Protein AF-A0A1I0EVM2-F1 (afdb_monomer_lite)

pLDDT: mean 89.97, std 9.15, range [54.91, 97.31]

Radius of gyration: 18.03 Å; chains: 1; bounding box: 38×33×49 Å

Sequence (143 aa):
MRKFVKEIKPKYAADCEFTIILCSDTDVFELSQKPPIKWDEVKEGMMDYGAKKVIMVRAKRFIEDWFLYDAENIISFLRLKKTTKVVGSTGYDKLKKLYRQANRVYYKGMRSNGMVEKLDIDKISLAVKDQLAPLYKILGVTI

Foldseek 3Di:
DCCCLPPNCVVDDPPDAAEAEAEEECQCVVVDPDNPDDVVVVQVVVVVSRHPHYYYFYHYHDPLVLQCLQVQLLCVLLVHDSPDDQDDDDSVRSSQVSQVVSVHGDDPPDDPVSSVVRGPVVSSCVVCVVRCVVVCVVVVHDD

Organism: NCBI:txid29364

Secondary structure (DSSP, 8-state):
-HHIIIIIGGGS-TTPPEEEEEEEESHHHHS-SS-S--HHHHHHHHHHTTEEEEEEEEESS-HHHHHGGGHHHHHHHTT--TT-----SSHHHHHHHHHHHTT----TTS--HHHHTTS-HHHHHHHTHHHHHHHHHHHT---

Structure (mmCIF, N/CA/C/O backbone):
data_AF-A0A1I0EVM2-F1
#
_entry.id   AF-A0A1I0EVM2-F1
#
loop_
_atom_site.group_PDB
_atom_site.id
_atom_site.type_symbol
_atom_site.label_atom_id
_atom_site.label_alt_id
_atom_site.label_comp_id
_atom_site.label_asym_id
_atom_site.label_entity_id
_atom_site.label_seq_id
_atom_site.pdbx_PDB_ins_code
_atom_site.Cartn_x
_atom_site.Cartn_y
_atom_site.Cartn_z
_atom_site.occupancy
_atom_site.B_iso_or_equiv
_atom_site.auth_seq_id
_atom_site.auth_comp_id
_atom_site.auth_asym_id
_atom_site.auth_atom_id
_atom_site.pdbx_PDB_model_num
ATOM 1 N N . MET A 1 1 ? 16.932 -2.171 -8.304 1.00 82.12 1 MET A N 1
ATOM 2 C CA . MET A 1 1 ? 17.207 -2.583 -9.704 1.00 82.12 1 MET A CA 1
ATOM 3 C C . MET A 1 1 ? 17.680 -4.032 -9.826 1.00 82.12 1 MET A C 1
ATOM 5 O O . MET A 1 1 ? 17.088 -4.762 -10.606 1.00 82.12 1 MET A O 1
ATOM 9 N N . ARG A 1 2 ? 18.650 -4.500 -9.016 1.00 89.31 2 ARG A N 1
ATOM 10 C CA . ARG A 1 2 ? 19.173 -5.889 -9.047 1.00 89.31 2 ARG A CA 1
ATOM 11 C C . ARG A 1 2 ? 18.104 -6.984 -9.185 1.00 89.31 2 ARG A C 1
ATOM 13 O O . ARG A 1 2 ? 18.273 -7.866 -10.014 1.00 89.31 2 ARG A O 1
ATOM 20 N N . LYS A 1 3 ? 17.017 -6.910 -8.409 1.00 90.19 3 LYS A N 1
ATOM 21 C CA . LYS A 1 3 ? 15.924 -7.893 -8.454 1.00 90.19 3 LYS A CA 1
ATOM 22 C C . LYS A 1 3 ? 15.269 -7.987 -9.836 1.00 90.19 3 LYS A C 1
ATOM 24 O O . LYS A 1 3 ? 15.093 -9.081 -10.350 1.00 90.19 3 LYS A O 1
ATOM 29 N N . PHE A 1 4 ? 14.964 -6.853 -10.468 1.00 91.81 4 PHE A N 1
ATOM 30 C CA . PHE A 1 4 ? 14.387 -6.840 -11.814 1.00 91.81 4 PHE A CA 1
ATOM 31 C C . PHE A 1 4 ? 15.326 -7.517 -12.821 1.00 91.81 4 PHE A C 1
ATOM 33 O O . PHE A 1 4 ? 14.931 -8.473 -13.481 1.00 91.81 4 PHE A O 1
ATOM 40 N N . VAL A 1 5 ? 16.591 -7.090 -12.849 1.00 91.94 5 VAL A N 1
ATOM 41 C CA . VAL A 1 5 ? 17.590 -7.556 -13.824 1.00 91.94 5 VAL A CA 1
ATOM 42 C C . VAL A 1 5 ? 17.975 -9.021 -13.626 1.00 91.94 5 VAL A C 1
ATOM 44 O O . VAL A 1 5 ? 18.119 -9.746 -14.601 1.00 91.94 5 VAL A O 1
ATOM 47 N N . LYS A 1 6 ? 18.170 -9.461 -12.378 1.00 93.69 6 LYS A N 1
ATOM 48 C CA . LYS A 1 6 ? 18.715 -10.795 -12.080 1.00 93.69 6 LYS A CA 1
ATOM 49 C C . LYS A 1 6 ? 17.652 -11.853 -11.799 1.00 93.69 6 LYS A C 1
ATOM 51 O O . LYS A 1 6 ? 17.935 -13.028 -11.979 1.00 93.69 6 LYS A O 1
ATOM 56 N N . GLU A 1 7 ? 16.465 -11.466 -11.331 1.00 94.00 7 GLU A N 1
ATOM 57 C CA . GLU A 1 7 ? 15.462 -12.430 -10.851 1.00 94.00 7 GLU A CA 1
ATOM 58 C C . GLU A 1 7 ? 14.152 -12.408 -11.636 1.00 94.00 7 GLU A C 1
ATOM 60 O O . GLU A 1 7 ? 13.447 -13.416 -11.628 1.00 94.00 7 GLU A O 1
ATOM 65 N N . ILE A 1 8 ? 13.780 -11.283 -12.257 1.00 93.00 8 ILE A N 1
ATOM 66 C CA . ILE A 1 8 ? 12.505 -11.156 -12.977 1.00 93.00 8 ILE A CA 1
ATOM 67 C C . ILE A 1 8 ? 12.727 -11.280 -14.479 1.00 93.00 8 ILE A C 1
ATOM 69 O O . ILE A 1 8 ? 12.224 -12.225 -15.074 1.00 93.00 8 ILE A O 1
ATOM 73 N N . LYS A 1 9 ? 13.516 -10.381 -15.079 1.00 92.19 9 LYS A N 1
ATOM 74 C CA . LYS A 1 9 ? 13.750 -10.329 -16.529 1.00 92.19 9 LYS A CA 1
ATOM 75 C C . LYS A 1 9 ? 14.211 -11.671 -17.127 1.00 92.19 9 LYS A C 1
ATOM 77 O O . LYS A 1 9 ? 13.624 -12.070 -18.125 1.00 92.19 9 LYS A O 1
ATOM 82 N N . PRO A 1 10 ? 15.148 -12.430 -16.515 1.00 94.38 10 PRO A N 1
ATOM 83 C CA . PRO A 1 10 ? 15.615 -13.699 -17.082 1.00 94.38 10 PRO A CA 1
ATOM 84 C C . PRO A 1 10 ? 14.569 -14.824 -17.102 1.00 94.38 10 PRO A C 1
ATOM 86 O O . PRO A 1 10 ? 14.824 -15.870 -17.686 1.00 94.38 10 PRO A O 1
ATOM 89 N N . LYS A 1 11 ? 13.417 -14.650 -16.437 1.00 95.56 11 LYS A N 1
ATOM 90 C CA . LYS A 1 11 ? 12.338 -15.652 -16.405 1.00 95.56 11 LYS A CA 1
ATOM 91 C C . LYS A 1 11 ? 11.392 -15.567 -17.602 1.00 95.56 11 LYS A C 1
ATOM 93 O O . LYS A 1 11 ? 10.534 -16.432 -17.735 1.00 95.56 11 LYS A O 1
ATOM 98 N N . TYR A 1 12 ? 11.513 -14.532 -18.426 1.00 94.19 12 TYR A N 1
ATOM 99 C CA . TYR A 1 12 ? 10.628 -14.286 -19.559 1.00 94.19 12 TYR A CA 1
ATOM 100 C C . TYR A 1 12 ? 11.425 -14.245 -20.862 1.00 94.19 12 TYR A C 1
ATOM 102 O O . TYR A 1 12 ? 12.648 -14.099 -20.855 1.00 94.19 12 TYR A O 1
ATOM 110 N N . ALA A 1 13 ? 10.714 -14.388 -21.980 1.00 90.00 13 ALA A N 1
ATOM 111 C CA . ALA A 1 13 ? 11.297 -14.307 -23.310 1.00 90.00 13 ALA A CA 1
ATOM 112 C C . ALA A 1 13 ? 11.927 -12.926 -23.570 1.00 90.00 13 ALA A C 1
ATOM 114 O O . ALA A 1 13 ? 11.563 -11.926 -22.946 1.00 90.00 13 ALA A O 1
ATOM 115 N N . ALA A 1 14 ? 12.893 -12.879 -24.489 1.00 86.69 14 ALA A N 1
ATOM 116 C CA . ALA A 1 14 ? 13.668 -11.670 -24.767 1.00 86.69 14 ALA A CA 1
ATOM 117 C C . ALA A 1 14 ? 12.821 -10.515 -25.333 1.00 86.69 14 ALA A C 1
ATOM 119 O O . ALA A 1 14 ? 13.187 -9.354 -25.161 1.00 86.69 14 ALA A O 1
ATOM 120 N N . ASP A 1 15 ? 11.699 -10.831 -25.976 1.00 91.81 15 ASP A N 1
ATOM 121 C CA . ASP A 1 15 ? 10.722 -9.901 -26.546 1.00 91.81 15 ASP A CA 1
ATOM 122 C C . ASP A 1 15 ? 9.628 -9.469 -25.551 1.00 91.81 15 ASP A C 1
ATOM 124 O O . ASP A 1 15 ? 8.749 -8.681 -25.896 1.00 91.81 15 ASP A O 1
ATOM 128 N N . CYS A 1 16 ? 9.675 -9.943 -24.303 1.00 94.19 16 CYS A N 1
ATOM 129 C CA . CYS A 1 16 ? 8.713 -9.558 -23.277 1.00 94.19 16 CYS A CA 1
ATOM 130 C C . CYS A 1 16 ? 8.849 -8.071 -22.907 1.00 94.19 16 CYS A C 1
ATOM 132 O O . CYS A 1 16 ? 9.904 -7.610 -22.461 1.00 94.19 16 CYS A O 1
ATOM 134 N N . GLU A 1 17 ? 7.753 -7.320 -23.030 1.00 94.56 17 GLU A N 1
ATOM 135 C CA . GLU A 1 17 ? 7.693 -5.928 -22.590 1.00 94.56 17 GLU A CA 1
ATOM 136 C C . GLU A 1 17 ? 7.331 -5.822 -21.103 1.00 94.56 17 GLU A C 1
ATOM 138 O O . GLU A 1 17 ? 6.297 -6.309 -20.644 1.00 94.56 17 GLU A O 1
ATOM 143 N N . PHE A 1 18 ? 8.159 -5.105 -20.341 1.00 95.06 18 PHE A N 1
ATOM 144 C CA . PHE A 1 18 ? 7.917 -4.860 -18.921 1.00 95.06 18 PHE A CA 1
ATOM 145 C C . PHE A 1 18 ? 7.368 -3.456 -18.683 1.00 95.06 18 PHE A C 1
ATOM 147 O O . PHE A 1 18 ? 8.024 -2.461 -18.995 1.00 95.06 18 PHE A O 1
ATOM 154 N N . THR A 1 19 ? 6.207 -3.367 -18.036 1.00 95.06 19 THR A N 1
ATOM 155 C CA . THR A 1 19 ? 5.754 -2.129 -17.392 1.00 95.06 19 THR A CA 1
ATOM 156 C C . THR A 1 19 ? 6.026 -2.210 -15.895 1.00 95.06 19 THR A C 1
ATOM 158 O O . THR A 1 19 ? 5.528 -3.102 -15.213 1.00 95.06 19 THR A O 1
ATOM 161 N N . ILE A 1 20 ? 6.826 -1.281 -15.376 1.00 94.44 20 ILE A N 1
ATOM 162 C CA . ILE A 1 20 ? 7.206 -1.222 -13.964 1.00 94.44 20 ILE A CA 1
ATOM 163 C C . ILE A 1 20 ? 6.361 -0.171 -13.251 1.00 94.44 20 ILE A C 1
ATOM 165 O O . ILE A 1 20 ? 6.248 0.973 -13.690 1.00 94.44 20 ILE A O 1
ATOM 169 N N . ILE A 1 21 ? 5.801 -0.561 -12.109 1.00 94.62 21 ILE A N 1
ATOM 170 C CA . ILE A 1 21 ? 5.035 0.320 -11.233 1.00 94.62 21 ILE A CA 1
ATOM 171 C C . ILE A 1 21 ? 5.853 0.544 -9.964 1.00 94.62 21 ILE A C 1
ATOM 173 O O . ILE A 1 21 ? 6.180 -0.400 -9.244 1.00 94.62 21 ILE A O 1
ATOM 177 N N . LEU A 1 22 ? 6.204 1.799 -9.706 1.00 92.69 22 LEU A N 1
ATOM 178 C CA . LEU A 1 22 ? 6.878 2.236 -8.492 1.00 92.69 22 LEU A CA 1
ATOM 179 C C . LEU A 1 22 ? 5.824 2.745 -7.508 1.00 92.69 22 LEU A C 1
ATOM 181 O O . LEU A 1 22 ? 5.144 3.733 -7.782 1.00 92.69 22 LEU A O 1
ATOM 185 N N . CYS A 1 23 ? 5.692 2.074 -6.367 1.00 91.38 23 CYS A N 1
ATOM 186 C CA . CYS A 1 23 ? 4.745 2.448 -5.321 1.00 91.38 23 CYS A CA 1
ATOM 187 C C . CYS A 1 23 ? 5.480 3.099 -4.148 1.00 91.38 23 CYS A C 1
ATOM 189 O O . CYS A 1 23 ? 6.490 2.563 -3.686 1.00 91.38 23 CYS A O 1
ATOM 191 N N . SER A 1 24 ? 4.964 4.220 -3.648 1.00 88.69 24 SER A N 1
ATOM 192 C CA . SER A 1 24 ? 5.457 4.844 -2.416 1.00 88.69 24 SER A CA 1
ATOM 193 C C . SER A 1 24 ? 4.332 5.524 -1.641 1.00 88.69 24 SER A C 1
ATOM 195 O O . SER A 1 24 ? 3.313 5.905 -2.211 1.00 88.69 24 SER A O 1
ATOM 197 N N . ASP A 1 25 ? 4.521 5.718 -0.349 1.00 86.75 25 ASP A N 1
ATOM 198 C CA . ASP A 1 25 ? 3.835 6.746 0.426 1.00 86.75 25 ASP A CA 1
ATOM 199 C C . ASP A 1 25 ? 4.550 8.105 0.250 1.00 86.75 25 ASP A C 1
ATOM 201 O O . ASP A 1 25 ? 5.663 8.160 -0.294 1.00 86.75 25 ASP A O 1
ATOM 205 N N . THR A 1 26 ? 3.885 9.225 0.564 1.00 83.81 26 THR A N 1
ATOM 206 C CA . THR A 1 26 ? 4.483 10.572 0.425 1.00 83.81 26 THR A CA 1
ATOM 207 C C . THR A 1 26 ? 5.027 11.135 1.733 1.00 83.81 26 THR A C 1
ATOM 209 O O . THR A 1 26 ? 5.900 11.999 1.680 1.00 83.81 26 THR A O 1
ATOM 212 N N . ASP A 1 27 ? 4.617 10.617 2.893 1.00 74.12 27 ASP A N 1
ATOM 213 C CA . ASP A 1 27 ? 5.115 11.039 4.212 1.00 74.12 27 ASP A CA 1
ATOM 214 C C . ASP A 1 27 ? 6.643 10.913 4.340 1.00 74.12 27 ASP A C 1
ATOM 216 O O . ASP A 1 27 ? 7.297 11.833 4.834 1.00 74.12 27 ASP A O 1
ATOM 220 N N . VAL A 1 28 ? 7.231 9.825 3.831 1.00 65.62 28 VAL A N 1
ATOM 221 C CA . VAL A 1 28 ? 8.686 9.577 3.847 1.00 65.62 28 VAL A CA 1
ATOM 222 C C . VAL A 1 28 ? 9.465 10.655 3.075 1.00 65.62 28 VAL A C 1
ATOM 224 O O . VAL A 1 28 ? 10.638 10.907 3.361 1.00 65.62 28 VAL A O 1
ATOM 227 N N . PHE A 1 29 ? 8.817 11.313 2.112 1.00 61.28 29 PHE A N 1
ATOM 228 C CA . PHE A 1 29 ? 9.420 12.328 1.247 1.00 61.28 29 PHE A CA 1
ATOM 229 C C . PHE A 1 29 ? 9.089 13.755 1.687 1.00 61.28 29 PHE A C 1
ATOM 231 O O . PHE A 1 29 ? 9.934 14.633 1.552 1.00 61.28 29 PHE A O 1
ATOM 238 N N . GLU A 1 30 ? 7.894 13.984 2.231 1.00 61.12 30 GLU A N 1
ATOM 239 C CA . GLU A 1 30 ? 7.444 15.294 2.717 1.00 61.12 30 GLU A CA 1
ATOM 240 C C . GLU A 1 30 ? 8.071 15.665 4.072 1.00 61.12 30 GLU A C 1
ATOM 242 O O . GLU A 1 30 ? 8.253 16.845 4.362 1.00 61.12 30 GLU A O 1
ATOM 247 N N . LEU A 1 31 ? 8.425 14.675 4.900 1.00 58.31 31 LEU A N 1
ATOM 248 C CA . LEU A 1 31 ? 8.948 14.894 6.256 1.00 58.31 31 LEU A CA 1
ATOM 249 C C . LEU A 1 31 ? 10.482 14.813 6.355 1.00 58.31 31 LEU A C 1
ATOM 251 O O . LEU A 1 31 ? 11.036 15.066 7.426 1.00 58.31 31 LEU A O 1
ATOM 255 N N . SER A 1 32 ? 11.182 14.468 5.268 1.00 57.44 32 SER A N 1
ATOM 256 C CA . SER A 1 32 ? 12.646 14.351 5.248 1.00 57.44 32 SER A CA 1
ATOM 257 C C . SER A 1 32 ? 13.303 15.506 4.489 1.00 57.44 32 SER A C 1
ATOM 259 O O . SER A 1 32 ? 13.013 15.732 3.318 1.00 57.44 32 SER A O 1
ATOM 261 N N . GLN A 1 33 ? 14.268 16.189 5.119 1.00 54.91 33 GLN A N 1
ATOM 262 C CA . GLN A 1 33 ? 15.057 17.266 4.491 1.00 54.91 33 GLN A CA 1
ATOM 263 C C . GLN A 1 33 ? 15.956 16.781 3.339 1.00 54.91 33 GLN A C 1
ATOM 265 O O . GLN A 1 33 ? 16.373 17.576 2.498 1.00 54.91 33 GLN A O 1
ATOM 270 N N . LYS A 1 34 ? 16.267 15.481 3.291 1.00 63.62 34 LYS A N 1
ATOM 271 C CA . LYS A 1 34 ? 16.941 14.822 2.167 1.00 63.62 34 LYS A CA 1
ATOM 272 C C . LYS A 1 34 ? 16.161 13.554 1.845 1.00 63.62 34 LYS A C 1
ATOM 274 O O . LYS A 1 34 ? 16.352 12.546 2.533 1.00 63.62 34 LYS A O 1
ATOM 279 N N . PRO A 1 35 ? 15.251 13.582 0.858 1.00 64.12 35 PRO A N 1
ATOM 280 C CA . PRO A 1 35 ? 14.527 12.383 0.485 1.00 64.12 35 PRO A CA 1
ATOM 281 C C . PRO A 1 35 ? 15.539 11.291 0.100 1.00 64.12 35 PRO A C 1
ATOM 283 O O . PRO A 1 35 ? 16.443 11.549 -0.697 1.00 64.12 35 PRO A O 1
ATOM 286 N N . PRO A 1 36 ? 15.428 10.081 0.670 1.00 69.81 36 PRO A N 1
ATOM 287 C CA . PRO A 1 36 ? 16.450 9.040 0.535 1.00 69.81 36 PRO A CA 1
ATOM 288 C C . PRO A 1 36 ? 16.555 8.477 -0.890 1.00 69.81 36 PRO A C 1
ATOM 290 O O . PRO A 1 36 ? 17.485 7.736 -1.195 1.00 69.81 36 PRO A O 1
ATOM 293 N N . ILE A 1 37 ? 15.587 8.794 -1.755 1.00 82.06 37 ILE A N 1
ATOM 294 C CA . ILE A 1 37 ? 15.462 8.254 -3.105 1.00 82.06 37 ILE A CA 1
ATOM 295 C C . ILE A 1 37 ? 15.222 9.403 -4.078 1.00 82.06 37 ILE A C 1
ATOM 297 O O . ILE A 1 37 ? 14.268 10.170 -3.932 1.00 82.06 37 ILE A O 1
ATOM 301 N N . LYS A 1 38 ? 16.050 9.465 -5.119 1.00 86.25 38 LYS A N 1
ATOM 302 C CA . LYS A 1 38 ? 15.830 10.319 -6.283 1.00 86.25 38 LYS A CA 1
ATOM 303 C C . LYS A 1 38 ? 15.027 9.536 -7.315 1.00 86.25 38 LYS A C 1
ATOM 305 O O . LYS A 1 38 ? 15.553 8.680 -8.018 1.00 86.25 38 LYS A O 1
ATOM 310 N N . TRP A 1 39 ? 13.722 9.785 -7.357 1.00 87.19 39 TRP A N 1
ATOM 311 C CA . TRP A 1 39 ? 12.800 8.998 -8.178 1.00 87.19 39 TRP A CA 1
ATOM 312 C C . TRP A 1 39 ? 13.092 9.060 -9.674 1.00 87.19 39 TRP A C 1
ATOM 314 O O . TRP A 1 39 ? 12.813 8.087 -10.367 1.00 87.19 39 TRP A O 1
ATOM 324 N N . ASP A 1 40 ? 13.649 10.164 -10.162 1.00 88.62 40 ASP A N 1
ATOM 325 C CA . ASP A 1 40 ? 13.963 10.302 -11.582 1.00 88.62 40 ASP A CA 1
ATOM 326 C C . ASP A 1 40 ? 15.156 9.423 -11.977 1.00 88.62 40 ASP A C 1
ATOM 328 O O . ASP A 1 40 ? 15.021 8.646 -12.915 1.00 88.62 40 ASP A O 1
ATOM 332 N N . GLU A 1 41 ? 16.214 9.363 -11.156 1.00 91.81 41 GLU A N 1
ATOM 333 C CA . GLU A 1 41 ? 17.316 8.399 -11.340 1.00 91.81 41 GLU A CA 1
ATOM 334 C C . GLU A 1 41 ? 16.813 6.941 -11.301 1.00 91.81 41 GLU A C 1
ATOM 336 O O . GLU A 1 41 ? 17.267 6.085 -12.060 1.00 91.81 41 GLU A O 1
ATOM 341 N N . VAL A 1 42 ? 15.838 6.630 -10.434 1.00 91.50 42 VAL A N 1
ATOM 342 C CA . VAL A 1 42 ? 15.239 5.283 -10.380 1.00 91.50 42 VAL A CA 1
ATOM 343 C C . VAL A 1 42 ? 14.448 4.971 -11.650 1.00 91.50 42 VAL A C 1
ATOM 345 O O . VAL A 1 42 ? 14.517 3.841 -12.137 1.00 91.50 42 VAL A O 1
ATOM 348 N N . LYS A 1 43 ? 13.679 5.928 -12.179 1.00 92.69 43 LYS A N 1
ATOM 349 C CA . LYS A 1 43 ? 12.915 5.734 -13.419 1.00 92.69 43 LYS A CA 1
ATOM 350 C C . LYS A 1 43 ? 13.844 5.541 -14.608 1.00 92.69 43 LYS A C 1
ATOM 352 O O . LYS A 1 43 ? 13.652 4.572 -15.336 1.00 92.69 43 LYS A O 1
ATOM 357 N N . GLU A 1 44 ? 14.829 6.422 -14.768 1.00 93.75 44 GLU A N 1
ATOM 358 C CA . GLU A 1 44 ? 15.834 6.348 -15.834 1.00 93.75 44 GLU A CA 1
ATOM 359 C C . GLU A 1 44 ? 16.553 5.004 -15.786 1.00 93.75 44 GLU A C 1
ATOM 361 O O . GLU A 1 44 ? 16.492 4.245 -16.749 1.00 93.75 44 GLU A O 1
ATOM 366 N N . GLY A 1 45 ? 17.063 4.613 -14.614 1.00 94.38 45 GLY A N 1
ATOM 367 C CA . GLY A 1 45 ? 17.718 3.319 -14.461 1.00 94.38 45 GLY A CA 1
ATOM 368 C C . GLY A 1 45 ? 16.811 2.141 -14.835 1.00 94.38 45 GLY A C 1
ATOM 369 O O . GLY A 1 45 ? 17.247 1.213 -15.508 1.00 94.38 45 GLY A O 1
ATOM 370 N N . MET A 1 46 ? 15.531 2.151 -14.450 1.00 94.62 46 MET A N 1
ATOM 371 C CA . MET A 1 46 ? 14.603 1.080 -14.842 1.00 94.62 46 MET A CA 1
ATOM 372 C C . MET A 1 46 ? 14.369 1.017 -16.358 1.00 94.62 46 MET A C 1
ATOM 374 O O . MET A 1 46 ? 14.301 -0.090 -16.902 1.00 94.62 46 MET A O 1
ATOM 378 N N . MET A 1 47 ? 14.269 2.169 -17.028 1.00 94.56 47 MET A N 1
ATOM 379 C CA . MET A 1 47 ? 14.175 2.243 -18.489 1.00 94.56 47 MET A CA 1
ATOM 380 C C . MET A 1 47 ? 15.449 1.689 -19.145 1.00 94.56 47 MET A C 1
ATOM 382 O O . MET A 1 47 ? 15.343 0.826 -20.017 1.00 94.56 47 MET A O 1
ATOM 386 N N . ASP A 1 48 ? 16.633 2.067 -18.654 1.00 94.75 48 ASP A N 1
ATOM 387 C CA . ASP A 1 48 ? 17.932 1.584 -19.155 1.00 94.75 48 ASP A CA 1
ATOM 388 C C . ASP A 1 48 ? 18.084 0.060 -19.029 1.00 94.75 48 ASP A C 1
ATOM 390 O O . ASP A 1 48 ? 18.678 -0.603 -19.881 1.00 94.75 48 ASP A O 1
ATOM 394 N N . TYR A 1 49 ? 17.492 -0.540 -17.993 1.00 92.19 49 TYR A N 1
ATOM 395 C CA . TYR A 1 49 ? 17.469 -1.997 -17.819 1.00 92.19 49 TYR A CA 1
ATOM 396 C C . TYR A 1 49 ? 16.422 -2.718 -18.694 1.00 92.19 49 TYR A C 1
ATOM 398 O O . TYR A 1 49 ? 16.292 -3.951 -18.621 1.00 92.19 49 TYR A O 1
ATOM 406 N N . GLY A 1 50 ? 15.719 -1.994 -19.566 1.00 91.94 50 GLY A N 1
ATOM 407 C CA . GLY A 1 50 ? 14.790 -2.533 -20.560 1.00 91.94 50 GLY A CA 1
ATOM 408 C C . GLY A 1 50 ? 13.332 -2.574 -20.109 1.00 91.94 50 GLY A C 1
ATOM 409 O O . GLY A 1 50 ? 12.566 -3.386 -20.626 1.00 91.94 50 GLY A O 1
ATOM 410 N N . ALA A 1 51 ? 12.932 -1.747 -19.140 1.00 94.94 51 ALA A N 1
ATOM 411 C CA . ALA A 1 51 ? 11.512 -1.491 -18.927 1.00 94.94 51 ALA A CA 1
ATOM 412 C C . ALA A 1 51 ? 10.955 -0.669 -20.098 1.00 94.94 51 ALA A C 1
ATOM 414 O O . ALA A 1 51 ? 11.537 0.336 -20.496 1.00 94.94 51 ALA A O 1
ATOM 415 N N . LYS A 1 52 ? 9.798 -1.068 -20.629 1.00 95.31 52 LYS A N 1
ATOM 416 C CA . LYS A 1 52 ? 9.089 -0.326 -21.679 1.00 95.31 52 LYS A CA 1
ATOM 417 C C . LYS A 1 52 ? 8.463 0.952 -21.134 1.00 95.31 52 LYS A C 1
ATOM 419 O O . LYS A 1 52 ? 8.388 1.969 -21.820 1.00 95.31 52 LYS A O 1
ATOM 424 N N . LYS A 1 53 ? 7.955 0.871 -19.906 1.00 94.88 53 LYS A N 1
ATOM 425 C CA . LYS A 1 53 ? 7.259 1.960 -19.232 1.00 94.88 53 LYS A CA 1
ATOM 426 C C . LYS A 1 53 ? 7.513 1.880 -17.739 1.00 94.88 53 LYS A C 1
ATOM 428 O O . LYS A 1 53 ? 7.465 0.799 -17.156 1.00 94.88 53 LYS A O 1
ATOM 433 N N . VAL A 1 54 ? 7.722 3.032 -17.116 1.00 95.06 54 VAL A N 1
ATOM 434 C CA . VAL A 1 54 ? 7.826 3.160 -15.664 1.00 95.06 54 VAL A CA 1
ATOM 435 C C . VAL A 1 54 ? 6.811 4.194 -15.209 1.00 95.06 54 VAL A C 1
ATOM 437 O O . VAL A 1 54 ? 6.820 5.330 -15.684 1.00 95.06 54 VAL A O 1
ATOM 440 N N . ILE A 1 55 ? 5.923 3.809 -14.297 1.00 94.50 55 ILE A N 1
ATOM 441 C CA . ILE A 1 55 ? 4.953 4.725 -13.693 1.00 94.50 55 ILE A CA 1
ATOM 442 C C . ILE A 1 55 ? 5.017 4.693 -12.184 1.00 94.50 55 ILE A C 1
ATOM 444 O O . ILE A 1 55 ? 5.581 3.785 -11.582 1.00 94.50 55 ILE A O 1
ATOM 448 N N . MET A 1 56 ? 4.430 5.716 -11.581 1.00 92.06 56 MET A N 1
ATOM 449 C CA . MET A 1 56 ? 4.506 5.938 -10.156 1.00 92.06 56 MET A CA 1
ATOM 450 C C . MET A 1 56 ? 3.112 6.089 -9.576 1.00 92.06 56 MET A C 1
ATOM 452 O O . MET A 1 56 ? 2.305 6.872 -10.078 1.00 92.06 56 MET A O 1
ATOM 456 N N . VAL A 1 57 ? 2.856 5.332 -8.521 1.00 93.94 57 VAL A N 1
ATOM 457 C CA . VAL A 1 57 ? 1.609 5.330 -7.763 1.00 93.94 57 VAL A CA 1
ATOM 458 C C . VAL A 1 57 ? 1.956 5.744 -6.348 1.00 93.94 57 VAL A C 1
ATOM 460 O O . VAL A 1 57 ? 2.874 5.185 -5.745 1.00 93.94 57 VAL A O 1
ATOM 463 N N . ARG A 1 58 ? 1.256 6.752 -5.828 1.00 91.69 58 ARG A N 1
ATOM 464 C CA . ARG A 1 58 ? 1.590 7.329 -4.528 1.00 91.69 58 ARG A CA 1
ATOM 465 C C . ARG A 1 58 ? 0.404 7.364 -3.588 1.00 91.69 58 ARG A C 1
ATOM 467 O O . ARG A 1 58 ? -0.625 7.941 -3.928 1.00 91.69 58 ARG A O 1
ATOM 474 N N . ALA A 1 59 ? 0.593 6.809 -2.397 1.00 91.75 59 ALA A N 1
ATOM 475 C CA . ALA A 1 59 ? -0.299 7.030 -1.274 1.00 91.75 59 ALA A CA 1
ATOM 476 C C . ALA A 1 59 ? 0.001 8.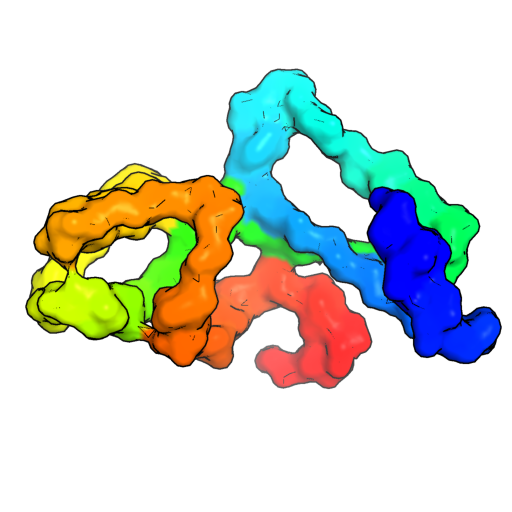398 -0.653 1.00 91.75 59 ALA A C 1
ATOM 478 O O . ALA A 1 59 ? 1.082 8.623 -0.116 1.00 91.75 59 ALA A O 1
ATOM 479 N N . LYS A 1 60 ? -0.955 9.322 -0.743 1.00 89.62 60 LYS A N 1
ATOM 480 C CA . LYS A 1 60 ? -0.918 10.629 -0.089 1.00 89.62 60 LYS A CA 1
ATOM 481 C C . LYS A 1 60 ? -0.766 10.409 1.410 1.00 89.62 60 LYS A C 1
ATOM 483 O O . LYS A 1 60 ? -1.650 9.838 2.047 1.00 89.62 60 LYS A O 1
ATOM 488 N N . ARG A 1 61 ? 0.327 10.921 1.964 1.00 85.25 61 ARG A N 1
ATOM 489 C CA . ARG A 1 61 ? 0.746 10.740 3.353 1.00 85.25 61 ARG A CA 1
ATOM 490 C C . ARG A 1 61 ? 1.086 9.283 3.633 1.00 85.25 61 ARG A C 1
ATOM 492 O O . ARG A 1 61 ? 2.223 8.937 3.377 1.00 85.25 61 ARG A O 1
ATOM 499 N N . PHE A 1 62 ? 0.154 8.448 4.095 1.00 89.38 62 PHE A N 1
ATOM 500 C CA . PHE A 1 62 ? 0.440 7.078 4.538 1.00 89.38 62 PHE A CA 1
ATOM 501 C C . PHE A 1 62 ? -0.396 6.047 3.777 1.00 89.38 62 PHE A C 1
ATOM 503 O O . PHE A 1 62 ? -1.599 6.226 3.590 1.00 89.38 62 PHE A O 1
ATOM 510 N N . ILE A 1 63 ? 0.197 4.904 3.425 1.00 92.00 63 ILE A N 1
ATOM 511 C CA . ILE A 1 63 ? -0.568 3.776 2.866 1.00 92.00 63 ILE A CA 1
ATOM 512 C C . ILE A 1 63 ? -1.569 3.204 3.878 1.00 92.00 63 ILE A C 1
ATOM 514 O O . ILE A 1 63 ? -2.631 2.717 3.497 1.00 92.00 63 ILE A O 1
ATOM 518 N N . GLU A 1 64 ? -1.290 3.313 5.180 1.00 93.38 64 GLU A N 1
ATOM 519 C CA . GLU A 1 64 ? -2.232 2.905 6.222 1.00 93.38 64 GLU A CA 1
ATOM 520 C C . GLU A 1 64 ? -3.567 3.657 6.153 1.00 93.38 64 GLU A C 1
ATOM 522 O O . GLU A 1 64 ? -4.592 3.098 6.541 1.00 93.38 64 GLU A O 1
ATOM 527 N N . ASP A 1 65 ? -3.587 4.890 5.632 1.00 93.81 65 ASP A N 1
ATOM 528 C CA . ASP A 1 65 ? -4.840 5.618 5.414 1.00 93.81 65 ASP A CA 1
ATOM 529 C C . ASP A 1 65 ? -5.718 4.922 4.359 1.00 93.81 65 ASP A C 1
ATOM 531 O O . ASP A 1 65 ? -6.942 4.960 4.471 1.00 93.81 65 ASP A O 1
ATOM 535 N N . TRP A 1 66 ? -5.119 4.218 3.390 1.00 95.31 66 TRP A N 1
ATOM 536 C CA . TRP A 1 66 ? -5.871 3.439 2.404 1.00 95.31 66 TRP A CA 1
ATOM 537 C C . TRP A 1 66 ? -6.554 2.239 3.058 1.00 95.31 66 TRP A C 1
ATOM 539 O O . TRP A 1 66 ? -7.741 2.012 2.846 1.00 95.31 66 TRP A O 1
ATOM 549 N N . PHE A 1 67 ? -5.834 1.498 3.906 1.00 95.25 67 PHE A N 1
ATOM 550 C CA . PHE A 1 67 ? -6.399 0.342 4.613 1.00 95.25 67 PHE A CA 1
ATOM 551 C C . PHE A 1 67 ? -7.595 0.738 5.485 1.00 95.25 67 PHE A C 1
ATOM 553 O O . PHE A 1 67 ? -8.561 -0.010 5.611 1.00 95.25 67 PHE A O 1
ATOM 560 N N . LEU A 1 68 ? -7.558 1.939 6.063 1.00 96.00 68 LEU A N 1
ATOM 561 C CA . LEU A 1 68 ? -8.605 2.439 6.948 1.00 96.00 68 LEU A CA 1
ATOM 562 C C . LEU A 1 68 ? -9.920 2.802 6.243 1.00 96.00 68 LEU A C 1
ATOM 564 O O . LEU A 1 68 ? -10.923 2.939 6.944 1.00 96.00 68 LEU A O 1
ATOM 568 N N . TYR A 1 69 ? -9.969 2.890 4.906 1.00 96.88 69 TYR A N 1
ATOM 569 C CA . TYR A 1 69 ? -11.258 2.940 4.194 1.00 96.88 69 TYR A CA 1
ATOM 570 C C . TYR A 1 69 ? -12.096 1.682 4.434 1.00 96.88 69 TYR A C 1
ATOM 572 O O . TYR A 1 69 ? -13.322 1.734 4.337 1.00 96.88 69 TYR A O 1
ATOM 580 N N . ASP A 1 70 ? -11.452 0.582 4.824 1.00 97.12 70 ASP A N 1
ATOM 581 C CA . ASP A 1 70 ? -12.111 -0.648 5.227 1.00 97.12 70 ASP A CA 1
ATOM 582 C C . ASP A 1 70 ? -11.852 -1.019 6.697 1.00 97.12 70 ASP A C 1
ATOM 584 O O . ASP A 1 70 ? -11.613 -2.168 7.076 1.00 97.12 70 ASP A O 1
ATOM 588 N N . ALA A 1 71 ? -11.915 -0.010 7.570 1.00 96.56 71 ALA A N 1
ATOM 589 C CA . ALA A 1 71 ? -11.699 -0.183 9.003 1.00 96.56 71 ALA A CA 1
ATOM 590 C C . ALA A 1 71 ? -12.612 -1.241 9.652 1.00 96.56 71 ALA A C 1
ATOM 592 O O . ALA A 1 71 ? -12.209 -1.868 10.629 1.00 96.56 71 ALA A O 1
ATOM 593 N N . GLU A 1 72 ? -13.817 -1.462 9.126 1.00 96.75 72 GLU A N 1
ATOM 594 C CA . GLU A 1 72 ? -14.768 -2.451 9.646 1.00 96.75 72 GLU A CA 1
ATOM 595 C C . GLU A 1 72 ? -14.208 -3.877 9.584 1.00 96.75 72 GLU A C 1
ATOM 597 O O . GLU A 1 72 ? -14.232 -4.595 10.591 1.00 96.75 72 GLU A O 1
ATOM 602 N N . ASN A 1 73 ? -13.632 -4.276 8.445 1.00 96.94 73 ASN A N 1
ATOM 603 C CA . ASN A 1 73 ? -13.017 -5.595 8.315 1.00 96.94 73 ASN A CA 1
ATOM 604 C C . ASN A 1 73 ? -11.719 -5.705 9.117 1.00 96.94 73 ASN A C 1
ATOM 606 O O . ASN A 1 73 ? -11.432 -6.772 9.660 1.00 96.94 73 ASN A O 1
ATOM 610 N N . ILE A 1 74 ? -10.972 -4.611 9.293 1.00 96.38 74 ILE A N 1
ATOM 611 C CA . ILE A 1 74 ? -9.808 -4.585 10.194 1.00 96.38 74 ILE A CA 1
ATOM 612 C C . ILE A 1 74 ? -10.242 -4.812 11.651 1.00 96.38 74 ILE A C 1
ATOM 614 O O . ILE A 1 74 ? -9.647 -5.631 12.355 1.00 96.38 74 ILE A O 1
ATOM 618 N N . ILE A 1 75 ? -11.290 -4.125 12.111 1.00 97.25 75 ILE A N 1
ATOM 619 C CA . ILE A 1 75 ? -11.868 -4.292 13.456 1.00 97.25 75 ILE A CA 1
ATOM 620 C C . ILE A 1 75 ? -12.336 -5.738 13.653 1.00 97.25 75 ILE A C 1
ATOM 622 O O . ILE A 1 75 ? -12.022 -6.357 14.674 1.00 97.25 75 ILE A O 1
ATOM 626 N N . SER A 1 76 ? -13.026 -6.294 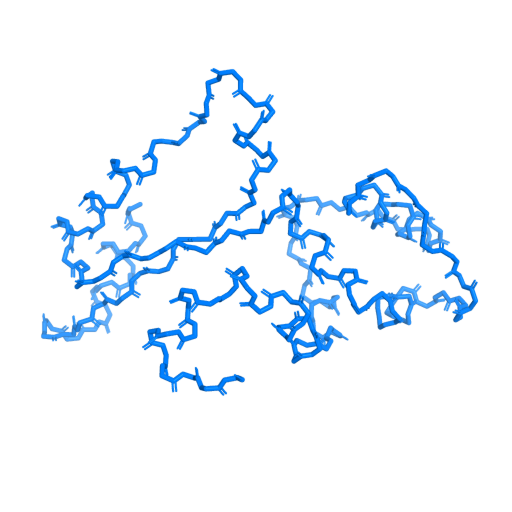12.655 1.00 97.00 76 SER A N 1
ATOM 627 C CA . SER A 1 76 ? -13.476 -7.688 12.644 1.00 97.00 76 SER A CA 1
ATOM 628 C C . SER A 1 76 ? -12.306 -8.680 12.701 1.00 97.00 76 SER A C 1
ATOM 630 O O . SER A 1 76 ? -12.292 -9.583 13.541 1.00 97.00 76 SER A O 1
ATOM 632 N N . PHE A 1 77 ? -11.267 -8.474 11.886 1.00 95.75 77 PHE A N 1
ATOM 633 C CA . PHE A 1 77 ? -10.042 -9.281 11.875 1.00 95.75 77 PHE A CA 1
ATOM 634 C C . PHE A 1 77 ? -9.342 -9.287 13.241 1.00 95.75 77 PHE A C 1
ATOM 636 O O . PHE A 1 77 ? -8.870 -10.327 13.711 1.00 95.75 77 PHE A O 1
ATOM 643 N N . LEU A 1 78 ? -9.317 -8.132 13.908 1.00 95.50 78 LEU A N 1
ATOM 644 C CA . LEU A 1 78 ? -8.769 -7.976 15.254 1.00 95.50 78 LEU A CA 1
ATOM 645 C C . LEU A 1 78 ? -9.689 -8.524 16.358 1.00 95.50 78 LEU A C 1
ATOM 647 O O . LEU A 1 78 ? -9.301 -8.497 17.525 1.00 95.50 78 LEU A O 1
ATOM 651 N N . ARG A 1 79 ? -10.869 -9.054 16.005 1.00 96.56 79 ARG A N 1
ATOM 652 C CA . ARG A 1 79 ? -11.893 -9.568 16.931 1.00 96.56 79 ARG A CA 1
ATOM 653 C C . ARG A 1 79 ? -12.359 -8.516 17.941 1.00 96.56 79 ARG A C 1
ATOM 655 O O . ARG A 1 79 ? -12.659 -8.829 19.093 1.00 96.56 79 ARG A O 1
ATOM 662 N N . LEU A 1 80 ? -12.403 -7.259 17.508 1.00 96.88 80 LEU A N 1
ATOM 663 C CA . LEU A 1 80 ? -12.895 -6.137 18.300 1.00 96.88 80 LEU A CA 1
ATOM 664 C C . LEU A 1 80 ? -14.405 -5.951 18.097 1.00 96.88 80 LEU A C 1
ATOM 666 O O . LEU A 1 80 ? -15.004 -6.466 17.152 1.00 96.88 80 LEU A O 1
ATOM 670 N N . LYS A 1 81 ? -15.046 -5.203 19.002 1.00 96.75 81 LYS A N 1
ATOM 671 C CA . LYS A 1 81 ? -16.474 -4.880 18.881 1.00 96.75 81 LYS A CA 1
ATOM 672 C C . LYS A 1 81 ? -16.696 -3.986 17.657 1.00 96.75 81 LYS A C 1
ATOM 674 O O . LYS A 1 81 ? -15.926 -3.063 17.424 1.00 96.75 81 LYS A O 1
ATOM 679 N N . LYS A 1 82 ? -17.801 -4.179 16.929 1.00 94.44 82 LYS A N 1
ATOM 680 C CA . LYS A 1 82 ? -18.160 -3.331 15.771 1.00 94.44 82 LYS A CA 1
ATOM 681 C C . LYS A 1 82 ? -18.287 -1.839 16.119 1.00 94.44 82 LYS A C 1
ATOM 683 O O . LYS A 1 82 ? -18.114 -0.992 15.260 1.00 94.44 82 LYS A O 1
ATOM 688 N N . THR A 1 83 ? -18.563 -1.520 17.384 1.00 94.19 83 THR A N 1
ATOM 689 C CA . THR A 1 83 ? -18.651 -0.146 17.906 1.00 94.19 83 THR A CA 1
ATOM 690 C C . THR A 1 83 ? -17.293 0.477 18.244 1.00 94.19 83 THR A C 1
ATOM 692 O O . THR A 1 83 ? -17.241 1.612 18.723 1.00 94.19 83 THR A O 1
ATOM 695 N N . THR A 1 84 ? -16.189 -0.246 18.034 1.00 96.69 84 THR A N 1
ATOM 696 C CA . THR A 1 84 ? -14.840 0.258 18.280 1.00 96.69 84 THR A CA 1
ATOM 697 C C . THR A 1 84 ? -14.558 1.483 17.415 1.00 96.69 84 THR A C 1
ATOM 699 O O . THR A 1 84 ? -14.637 1.442 16.190 1.00 96.69 84 THR A O 1
ATOM 702 N N . LYS A 1 85 ? -14.178 2.584 18.066 1.00 94.56 85 LYS A N 1
ATOM 703 C CA . LYS A 1 85 ? -13.812 3.827 17.386 1.00 94.56 85 LYS A CA 1
ATOM 704 C C . LYS A 1 85 ? -12.369 3.772 16.895 1.00 94.56 85 LYS A C 1
ATOM 706 O O . LYS A 1 85 ? -11.456 3.446 17.655 1.00 94.56 85 LYS A O 1
ATOM 711 N N . VAL A 1 86 ? -12.159 4.190 15.650 1.00 95.69 86 VAL A N 1
ATOM 712 C CA . VAL A 1 86 ? -10.828 4.411 15.078 1.00 95.69 86 VAL A CA 1
ATOM 713 C C . VAL A 1 86 ? -10.358 5.813 15.461 1.00 95.69 86 VAL A C 1
ATOM 715 O O . VAL A 1 86 ? -10.904 6.806 14.988 1.00 95.69 86 VAL A O 1
ATOM 718 N N . VAL A 1 87 ? -9.350 5.910 16.330 1.00 94.25 87 VAL A N 1
ATOM 719 C CA . VAL A 1 87 ? -8.833 7.189 16.845 1.00 94.25 87 VAL A CA 1
ATOM 720 C C . VAL A 1 87 ? -7.332 7.305 16.612 1.00 94.25 87 VAL A C 1
ATOM 722 O O . VAL A 1 87 ? -6.598 6.341 16.806 1.00 94.25 87 VAL A O 1
ATOM 725 N N . GLY A 1 88 ? -6.864 8.490 16.220 1.00 92.81 88 GLY A N 1
ATOM 726 C CA . GLY A 1 88 ? -5.443 8.758 15.997 1.00 92.81 88 GLY A CA 1
ATOM 727 C C . GLY A 1 88 ? -5.180 9.903 15.024 1.00 92.81 88 GLY A C 1
ATOM 728 O O . GLY A 1 88 ? -6.085 10.331 14.308 1.00 92.81 88 GLY A O 1
ATOM 729 N N . SER A 1 89 ? -3.943 10.398 15.016 1.00 89.94 89 SER A N 1
ATOM 730 C CA . SER A 1 89 ? -3.531 11.560 14.210 1.00 89.94 89 SER A CA 1
ATOM 731 C C . SER A 1 89 ? -3.151 11.210 12.767 1.00 89.94 89 SER A C 1
ATOM 733 O O . SER A 1 89 ? -3.323 12.031 11.867 1.00 89.94 89 SER A O 1
ATOM 735 N N . THR A 1 90 ? -2.664 9.992 12.528 1.00 90.31 90 THR A N 1
ATOM 736 C CA . THR A 1 90 ? -2.254 9.473 11.211 1.00 90.31 90 THR A CA 1
ATOM 737 C C . THR A 1 90 ? -2.808 8.067 10.991 1.00 90.31 90 THR A C 1
ATOM 739 O O . THR A 1 90 ? -3.209 7.413 11.958 1.00 90.31 90 THR A O 1
ATOM 742 N N . GLY A 1 91 ? -2.813 7.570 9.749 1.00 92.12 91 GLY A N 1
ATOM 743 C CA . GLY A 1 91 ? -3.209 6.188 9.458 1.00 92.12 91 GLY A CA 1
ATOM 744 C C . GLY A 1 91 ? -2.410 5.163 10.265 1.00 92.12 91 GLY A C 1
ATOM 745 O O . GLY A 1 91 ? -2.980 4.261 10.881 1.00 92.12 91 GLY A O 1
ATOM 746 N N . TYR A 1 92 ? -1.096 5.375 10.375 1.00 90.75 92 TYR A N 1
ATOM 747 C CA . TYR A 1 92 ? -0.223 4.546 11.203 1.00 90.75 92 TYR A CA 1
ATOM 748 C C . TYR A 1 92 ? -0.601 4.577 12.694 1.00 90.75 92 TYR A C 1
ATOM 750 O O . TYR A 1 92 ? -0.717 3.523 13.320 1.00 90.75 92 TYR A O 1
ATOM 758 N N . ASP A 1 93 ? -0.832 5.762 13.275 1.00 93.38 93 ASP A N 1
ATOM 759 C CA . ASP A 1 93 ? -1.235 5.894 14.685 1.00 93.38 93 ASP A CA 1
ATOM 760 C C . ASP A 1 93 ? -2.596 5.232 14.953 1.00 93.38 93 ASP A C 1
ATOM 762 O O . ASP A 1 93 ? -2.758 4.515 15.944 1.00 93.38 93 ASP A O 1
ATOM 766 N N . LYS A 1 94 ? -3.553 5.397 14.031 1.00 95.94 94 LYS A N 1
ATOM 767 C CA . LYS A 1 94 ? -4.874 4.756 14.095 1.00 95.94 94 LYS A CA 1
ATOM 768 C C . LYS A 1 94 ? -4.762 3.229 14.104 1.00 95.94 94 LYS A C 1
ATOM 770 O O . LYS A 1 94 ? -5.326 2.592 14.996 1.00 95.94 94 LYS A O 1
ATOM 775 N N . LEU A 1 95 ? -4.001 2.633 13.180 1.00 94.81 95 LEU A N 1
ATOM 776 C CA . LEU A 1 95 ? -3.788 1.178 13.166 1.00 94.81 95 LEU A CA 1
ATOM 777 C C . LEU A 1 95 ? -3.043 0.699 14.412 1.00 94.81 95 LEU A C 1
ATOM 779 O O . LEU A 1 95 ? -3.454 -0.284 15.031 1.00 94.81 95 LEU A O 1
ATOM 783 N N . LYS A 1 96 ? -1.999 1.414 14.844 1.00 94.69 96 LYS A N 1
ATOM 784 C CA . LYS A 1 96 ? -1.261 1.082 16.070 1.00 94.69 96 LYS A CA 1
ATOM 785 C C . LYS A 1 96 ? -2.181 1.045 17.293 1.00 94.69 96 LYS A C 1
ATOM 787 O O . LYS A 1 96 ? -2.097 0.113 18.095 1.00 94.69 96 LYS A O 1
ATOM 792 N N . LYS A 1 97 ? -3.076 2.027 17.430 1.00 96.12 97 LYS A N 1
ATOM 793 C CA . LYS A 1 97 ? -4.060 2.092 18.521 1.00 96.12 97 LYS A CA 1
ATOM 794 C C . LYS A 1 97 ? -5.099 0.974 18.433 1.00 96.12 97 LYS A C 1
ATOM 796 O O . LYS A 1 97 ? -5.375 0.359 19.461 1.00 96.12 97 LYS A O 1
ATOM 801 N N . LEU A 1 98 ? -5.614 0.662 17.242 1.00 95.81 98 LEU A N 1
ATOM 802 C CA . LEU A 1 98 ? -6.537 -0.465 17.039 1.00 95.81 98 LEU A CA 1
ATOM 803 C C . LEU A 1 98 ? -5.905 -1.805 17.430 1.00 95.81 98 LEU A C 1
ATOM 805 O O . LEU A 1 98 ? -6.485 -2.555 18.210 1.00 95.81 98 LEU A O 1
ATOM 809 N N . TYR A 1 99 ? -4.690 -2.087 16.954 1.00 95.19 99 TYR A N 1
ATOM 810 C CA . TYR A 1 99 ? -3.982 -3.322 17.305 1.00 95.19 99 TYR A CA 1
ATOM 811 C C . TYR A 1 99 ? -3.748 -3.423 18.814 1.00 95.19 99 TYR A C 1
ATOM 813 O O . TYR A 1 99 ? -3.976 -4.483 19.398 1.00 95.19 99 TYR A O 1
ATOM 821 N N . ARG A 1 100 ? -3.383 -2.310 19.464 1.00 95.44 100 ARG A N 1
ATOM 822 C CA . ARG A 1 100 ? -3.192 -2.270 20.919 1.00 95.44 100 ARG A CA 1
ATOM 823 C C . ARG A 1 100 ? -4.471 -2.616 21.684 1.00 95.44 100 ARG A C 1
ATOM 825 O O . ARG A 1 100 ? -4.382 -3.318 22.685 1.00 95.44 100 ARG A O 1
ATOM 832 N N . GLN A 1 101 ? -5.644 -2.180 21.218 1.00 94.56 101 GLN A N 1
ATOM 833 C CA . GLN A 1 101 ? -6.927 -2.557 21.835 1.00 94.5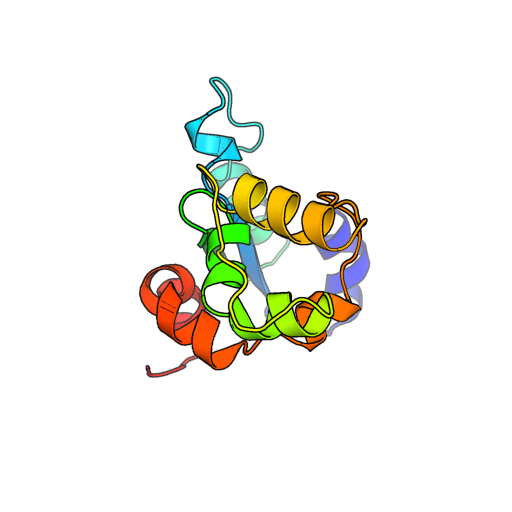6 101 GLN A CA 1
ATOM 834 C C . GLN A 1 101 ? -7.208 -4.064 21.751 1.00 94.56 101 GLN A C 1
ATOM 836 O O . GLN A 1 101 ? -7.915 -4.599 22.597 1.00 94.56 101 GLN A O 1
ATOM 841 N N . ALA A 1 102 ? -6.633 -4.754 20.765 1.00 94.50 102 ALA A N 1
ATOM 842 C CA . ALA A 1 102 ? -6.705 -6.207 20.627 1.00 94.50 102 ALA A CA 1
ATOM 843 C C . ALA A 1 102 ? -5.547 -6.944 21.332 1.00 94.50 102 ALA A C 1
ATOM 845 O O . ALA A 1 102 ? -5.319 -8.121 21.053 1.00 94.50 102 ALA A O 1
ATOM 846 N N . ASN A 1 103 ? -4.786 -6.266 22.204 1.00 94.62 103 ASN A N 1
ATOM 847 C CA . ASN A 1 103 ? -3.556 -6.776 22.827 1.00 94.62 103 ASN A CA 1
ATOM 848 C C . ASN A 1 103 ? -2.510 -7.261 21.806 1.00 94.62 103 ASN A C 1
ATOM 850 O O . ASN A 1 103 ? -1.785 -8.227 22.039 1.00 94.62 103 ASN A O 1
ATOM 854 N N . ARG A 1 104 ? -2.434 -6.591 20.651 1.00 92.38 104 ARG A N 1
ATOM 855 C CA . ARG A 1 104 ? -1.463 -6.856 19.583 1.00 92.38 104 ARG A CA 1
ATOM 856 C C . ARG A 1 104 ? -0.639 -5.609 19.296 1.00 92.38 104 ARG A C 1
ATOM 858 O O . ARG A 1 104 ? -1.002 -4.494 19.665 1.00 92.38 104 ARG A O 1
ATOM 865 N N . VAL A 1 105 ? 0.468 -5.792 18.589 1.00 90.94 105 VAL A N 1
ATOM 866 C CA . VAL A 1 105 ? 1.310 -4.686 18.130 1.00 90.94 105 VAL A CA 1
ATOM 867 C C . VAL A 1 105 ? 1.305 -4.661 16.609 1.00 90.94 105 VAL A C 1
ATOM 869 O O . VAL A 1 105 ? 1.506 -5.687 15.963 1.00 90.94 105 VAL A O 1
ATOM 872 N N . TYR A 1 106 ? 1.053 -3.484 16.042 1.00 91.00 106 TYR A N 1
ATOM 873 C CA . TYR A 1 106 ? 1.215 -3.240 14.614 1.00 91.00 106 TYR A CA 1
ATOM 874 C C . TYR A 1 106 ? 2.668 -2.841 14.335 1.00 91.00 106 TYR A C 1
ATOM 876 O O . TYR A 1 106 ? 3.156 -1.863 14.907 1.00 91.00 106 TYR A O 1
ATOM 884 N N . TYR A 1 107 ? 3.347 -3.585 13.460 1.00 84.25 107 TYR A N 1
ATOM 885 C CA . TYR A 1 107 ? 4.736 -3.340 13.070 1.00 84.25 107 TYR A CA 1
ATOM 886 C C . TYR A 1 107 ? 4.830 -3.052 11.570 1.00 84.25 107 TYR A C 1
ATOM 888 O O . TYR A 1 107 ? 4.409 -3.873 10.754 1.00 84.25 107 TYR A O 1
ATOM 896 N N . LYS A 1 108 ? 5.444 -1.919 11.200 1.00 81.81 108 LYS A N 1
ATOM 897 C CA . LYS A 1 108 ? 5.822 -1.659 9.8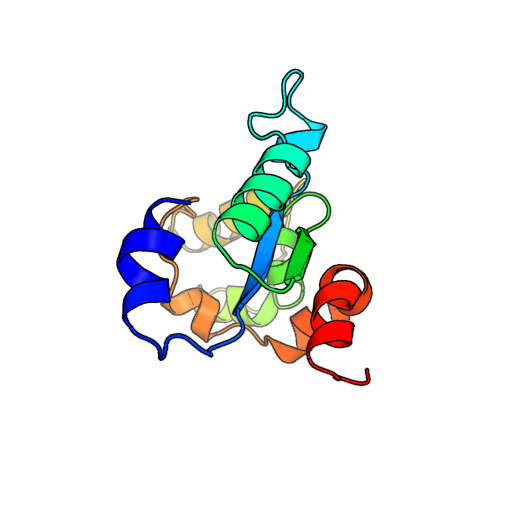03 1.00 81.81 108 LYS A CA 1
ATOM 898 C C . LYS A 1 108 ? 6.879 -2.672 9.352 1.00 81.81 108 LYS A C 1
ATOM 900 O O . LYS A 1 108 ? 7.742 -3.064 10.132 1.00 81.81 108 LYS A O 1
ATOM 905 N N . GLY A 1 109 ? 6.813 -3.085 8.089 1.00 76.38 109 GLY A N 1
ATOM 906 C CA . GLY A 1 109 ? 7.786 -4.006 7.489 1.00 76.38 109 GLY A CA 1
ATOM 907 C C . GLY A 1 109 ? 7.579 -5.485 7.828 1.00 76.38 109 GLY A C 1
ATOM 908 O O . GLY A 1 109 ? 8.223 -6.335 7.217 1.00 76.38 109 GLY A O 1
ATOM 909 N N . MET A 1 110 ? 6.655 -5.820 8.734 1.00 79.62 110 MET A N 1
ATOM 910 C CA . MET A 1 110 ? 6.230 -7.204 8.938 1.00 79.62 110 MET A CA 1
ATOM 911 C C . MET A 1 110 ? 5.152 -7.589 7.926 1.00 79.62 110 MET A C 1
ATOM 913 O O . MET A 1 110 ? 4.222 -6.832 7.649 1.00 79.62 110 MET A O 1
ATOM 917 N N . ARG A 1 111 ? 5.271 -8.797 7.374 1.00 76.19 111 ARG A N 1
ATOM 918 C CA . ARG A 1 111 ? 4.293 -9.338 6.431 1.00 76.19 111 ARG A CA 1
ATOM 919 C C . ARG A 1 111 ? 2.953 -9.549 7.149 1.00 76.19 111 ARG A C 1
ATOM 921 O O . ARG A 1 111 ? 2.865 -10.358 8.065 1.00 76.19 111 ARG A O 1
ATOM 928 N N . SER A 1 112 ? 1.913 -8.844 6.707 1.00 75.44 112 SER A N 1
ATOM 929 C CA . SER A 1 112 ? 0.575 -8.871 7.318 1.00 75.44 112 SER A CA 1
ATOM 930 C C . SER A 1 112 ? -0.445 -9.607 6.441 1.00 75.44 112 SER A C 1
ATOM 932 O O . SER A 1 112 ? -1.507 -9.074 6.127 1.00 75.44 112 SER A O 1
ATOM 934 N N . ASN A 1 113 ? -0.114 -10.832 6.012 1.00 75.06 113 ASN A N 1
ATOM 935 C CA . ASN A 1 113 ? -0.958 -11.613 5.093 1.00 75.06 113 ASN A CA 1
ATOM 936 C C . ASN A 1 113 ? -2.401 -11.731 5.605 1.00 75.06 113 ASN A C 1
ATOM 938 O O . ASN A 1 113 ? -3.335 -11.381 4.897 1.00 75.06 113 ASN A O 1
ATOM 942 N N . GLY A 1 114 ? -2.576 -12.087 6.882 1.00 87.38 114 GLY A N 1
ATOM 943 C CA . GLY A 1 114 ? -3.910 -12.302 7.441 1.00 87.38 114 GLY A CA 1
ATOM 944 C C . GLY A 1 114 ? -4.797 -11.054 7.489 1.00 87.38 114 GLY A C 1
ATOM 945 O O . GLY A 1 114 ? -6.007 -11.187 7.370 1.00 87.38 114 GLY A O 1
ATOM 946 N N . MET A 1 115 ? -4.233 -9.852 7.661 1.00 90.62 115 MET A N 1
ATOM 947 C CA . MET A 1 115 ? -5.030 -8.617 7.647 1.00 90.62 115 MET A CA 1
ATOM 948 C C . MET A 1 115 ? -5.387 -8.225 6.214 1.00 90.62 115 MET A C 1
ATOM 950 O O . MET A 1 115 ? -6.538 -7.905 5.945 1.00 90.62 115 MET A O 1
ATOM 954 N N . VAL A 1 116 ? -4.404 -8.255 5.307 1.00 90.06 116 VAL A N 1
ATOM 955 C CA . VAL A 1 116 ? -4.589 -7.850 3.904 1.00 90.06 116 VAL A CA 1
ATOM 956 C C . VAL A 1 116 ? -5.622 -8.738 3.209 1.00 90.06 116 VAL A C 1
ATOM 958 O O . VAL A 1 116 ? -6.459 -8.225 2.480 1.00 90.06 116 VAL A O 1
ATOM 961 N N . GLU A 1 117 ? -5.635 -10.038 3.509 1.00 93.06 117 GLU A N 1
ATOM 962 C CA . GLU A 1 117 ? -6.634 -11.000 3.012 1.00 93.06 117 GLU A CA 1
ATOM 963 C C . GLU A 1 117 ? -8.076 -10.708 3.461 1.00 93.06 117 GLU A C 1
ATOM 965 O O . GLU A 1 117 ? -9.014 -11.292 2.922 1.00 93.06 117 GLU A O 1
ATOM 970 N N . LYS A 1 118 ? -8.272 -9.861 4.479 1.00 95.06 118 LYS A N 1
ATOM 971 C CA . LYS A 1 118 ? -9.603 -9.473 4.969 1.00 95.06 118 LYS A CA 1
ATOM 972 C C . LYS A 1 11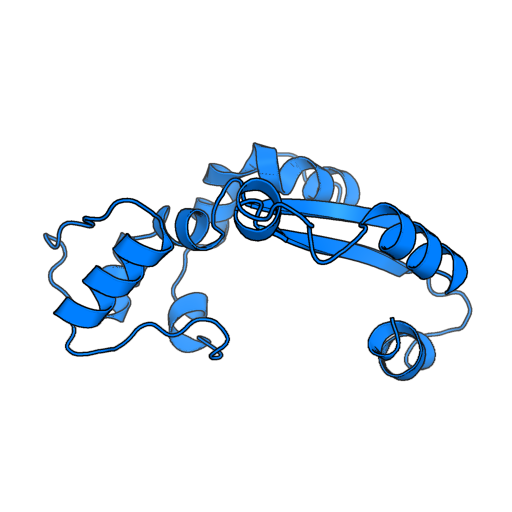8 ? -10.064 -8.115 4.467 1.00 95.06 118 LYS A C 1
ATOM 974 O O . LYS A 1 118 ? -11.207 -7.768 4.729 1.00 95.06 118 LYS A O 1
ATOM 979 N N . LEU A 1 119 ? -9.202 -7.362 3.792 1.00 96.38 119 LEU A N 1
ATOM 980 C CA . LEU A 1 119 ? -9.567 -6.058 3.260 1.00 96.38 119 LEU A CA 1
ATOM 981 C C . LEU A 1 119 ? -10.451 -6.208 2.023 1.00 96.38 119 LEU A C 1
ATOM 983 O O . LEU A 1 119 ? -10.165 -7.005 1.129 1.00 96.38 119 LEU A O 1
ATOM 987 N N . ASP A 1 120 ? -11.474 -5.371 1.948 1.00 97.31 120 ASP A N 1
ATOM 988 C CA . ASP A 1 120 ? -12.232 -5.109 0.734 1.00 97.31 120 ASP A CA 1
ATOM 989 C C . ASP A 1 120 ? -11.400 -4.196 -0.181 1.00 97.31 120 ASP A C 1
ATOM 991 O O . ASP A 1 120 ? -11.373 -2.967 -0.046 1.00 97.31 120 ASP A O 1
ATOM 995 N N . ILE A 1 121 ? -10.644 -4.829 -1.082 1.00 94.88 121 ILE A N 1
ATOM 996 C CA . ILE A 1 121 ? -9.744 -4.128 -2.001 1.00 94.88 121 ILE A CA 1
ATOM 997 C C . ILE A 1 121 ? -10.525 -3.259 -2.982 1.00 94.88 121 ILE A C 1
ATOM 999 O O . ILE A 1 121 ? -10.040 -2.176 -3.294 1.00 94.88 121 ILE A O 1
ATOM 1003 N N . ASP A 1 122 ? -11.722 -3.665 -3.406 1.00 94.31 122 ASP A N 1
ATOM 1004 C CA . ASP A 1 122 ? -12.546 -2.905 -4.352 1.00 94.31 122 ASP A CA 1
ATOM 1005 C C . ASP A 1 122 ? -13.042 -1.604 -3.711 1.00 94.31 122 ASP A C 1
ATOM 1007 O O . ASP A 1 122 ? -12.900 -0.517 -4.281 1.00 94.31 122 ASP A O 1
ATOM 1011 N N . LYS A 1 123 ? -13.522 -1.682 -2.466 1.00 96.69 123 LYS A N 1
ATOM 1012 C CA . LYS A 1 123 ? -13.913 -0.510 -1.671 1.00 96.69 123 LYS A CA 1
ATOM 1013 C C . LYS A 1 123 ? -12.748 0.457 -1.467 1.00 96.69 123 LYS A C 1
ATOM 1015 O O . LYS A 1 123 ? -12.911 1.666 -1.653 1.00 96.69 123 LYS A O 1
ATOM 1020 N N . ILE A 1 124 ? -11.569 -0.056 -1.107 1.00 96.81 124 ILE A N 1
ATOM 1021 C CA . ILE A 1 124 ? -10.364 0.769 -0.929 1.00 96.81 124 ILE A CA 1
ATOM 1022 C C . ILE A 1 124 ? -9.953 1.401 -2.266 1.00 96.81 124 ILE A C 1
ATOM 1024 O O . ILE A 1 124 ? -9.727 2.609 -2.340 1.00 96.81 124 ILE A O 1
ATOM 1028 N N . SER A 1 125 ? -9.891 0.594 -3.323 1.00 94.75 125 SER A N 1
ATOM 1029 C CA . SER A 1 125 ? -9.527 0.968 -4.693 1.00 94.75 125 SER A CA 1
ATOM 1030 C C . SER A 1 125 ? -10.397 2.105 -5.234 1.00 94.75 125 SER A C 1
ATOM 1032 O O . SER A 1 125 ? -9.861 3.062 -5.809 1.00 94.75 125 SER A O 1
ATOM 1034 N N . LEU A 1 126 ? -11.708 2.045 -4.989 1.00 94.81 126 LEU A N 1
ATOM 1035 C CA . LEU A 1 126 ? -12.659 3.094 -5.350 1.00 94.81 126 LEU A CA 1
ATOM 1036 C C . LEU A 1 126 ? -12.442 4.368 -4.524 1.00 94.81 126 LEU A C 1
ATOM 1038 O O . LEU A 1 126 ? -12.433 5.471 -5.075 1.00 94.81 126 LEU A O 1
ATOM 1042 N N . ALA A 1 127 ? -12.231 4.232 -3.214 1.00 96.06 127 ALA A N 1
ATOM 1043 C CA . ALA A 1 127 ? -12.028 5.371 -2.322 1.00 96.06 127 ALA A CA 1
ATOM 1044 C C . ALA A 1 127 ? -10.733 6.148 -2.621 1.00 96.06 127 ALA A C 1
ATOM 1046 O O . ALA A 1 127 ? -10.682 7.366 -2.443 1.00 96.06 127 ALA A O 1
ATOM 1047 N N . VAL A 1 128 ? -9.694 5.464 -3.113 1.00 95.44 128 VAL A N 1
ATOM 1048 C CA . VAL A 1 128 ? -8.402 6.073 -3.474 1.00 95.44 128 VAL A CA 1
ATOM 1049 C C . VAL A 1 128 ? -8.191 6.196 -4.981 1.00 95.44 128 VAL A C 1
ATOM 1051 O O . VAL A 1 128 ? -7.051 6.323 -5.438 1.00 95.44 128 VAL A O 1
ATOM 1054 N N . LYS A 1 129 ? -9.274 6.193 -5.766 1.00 93.94 129 LYS A N 1
ATOM 1055 C CA . LYS A 1 129 ? -9.202 6.118 -7.230 1.00 93.94 129 LYS A CA 1
ATOM 1056 C C . LYS A 1 129 ? -8.300 7.171 -7.872 1.00 93.94 129 LYS A C 1
ATOM 1058 O O . LYS A 1 129 ? -7.546 6.841 -8.779 1.00 93.94 129 LYS A O 1
ATOM 1063 N N . ASP A 1 130 ? -8.284 8.397 -7.351 1.00 93.56 130 ASP A N 1
ATOM 1064 C CA . ASP A 1 130 ? -7.452 9.482 -7.888 1.00 93.56 130 ASP A CA 1
ATOM 1065 C C . ASP A 1 130 ? -5.951 9.195 -7.737 1.00 93.56 130 ASP A C 1
ATOM 1067 O O . ASP A 1 130 ? -5.139 9.595 -8.568 1.00 93.56 130 ASP A O 1
ATOM 1071 N N . GLN A 1 131 ? -5.569 8.485 -6.672 1.00 94.38 131 GLN A N 1
ATOM 1072 C CA . GLN A 1 131 ? -4.180 8.100 -6.408 1.00 94.38 131 GLN A CA 1
ATOM 1073 C C . GLN A 1 131 ? -3.761 6.880 -7.238 1.00 94.38 131 GLN A C 1
ATOM 1075 O O . GLN A 1 131 ? -2.591 6.751 -7.604 1.00 94.38 131 GLN A O 1
ATOM 1080 N N . LEU A 1 132 ? -4.719 6.003 -7.557 1.00 94.75 132 LEU A 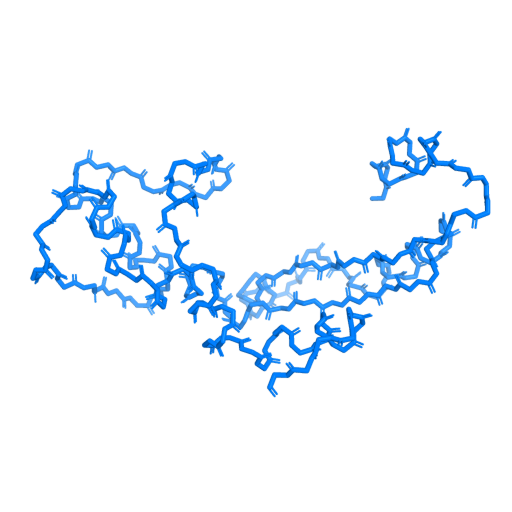N 1
ATOM 1081 C CA . LEU A 1 132 ? -4.536 4.826 -8.408 1.00 94.75 132 LEU A CA 1
ATOM 1082 C C . LEU A 1 132 ? -4.766 5.107 -9.903 1.00 94.75 132 LEU A C 1
ATOM 1084 O O . LEU A 1 132 ? -4.427 4.270 -10.736 1.00 94.75 132 LEU A O 1
ATOM 1088 N N . ALA A 1 133 ? -5.248 6.295 -10.273 1.00 93.12 133 ALA A N 1
ATOM 1089 C CA . ALA A 1 133 ? -5.531 6.684 -11.654 1.00 93.12 133 ALA A CA 1
ATOM 1090 C C . ALA A 1 133 ? -4.385 6.400 -12.651 1.00 93.12 133 ALA A C 1
ATOM 1092 O O . ALA A 1 133 ? -4.670 5.884 -13.738 1.00 93.12 133 ALA A O 1
ATOM 1093 N N . PRO A 1 134 ? -3.093 6.639 -12.324 1.00 92.81 134 PRO A N 1
ATOM 1094 C CA . PRO A 1 134 ? -1.993 6.288 -13.225 1.00 92.81 134 PRO A CA 1
ATOM 1095 C C . PRO A 1 134 ? -1.927 4.791 -13.551 1.00 92.81 134 PRO A C 1
ATOM 1097 O O . PRO A 1 134 ? -1.584 4.424 -14.676 1.00 92.81 134 PRO A O 1
ATOM 1100 N N . LEU A 1 135 ? -2.264 3.937 -12.580 1.00 93.25 135 LEU A N 1
ATOM 1101 C CA . LEU A 1 135 ? -2.298 2.488 -12.741 1.00 93.25 135 LEU A CA 1
ATOM 1102 C C . LEU A 1 135 ? -3.487 2.063 -13.603 1.00 93.25 135 LEU A C 1
ATOM 1104 O O . LEU A 1 135 ? -3.301 1.343 -14.582 1.00 93.25 135 LEU A O 1
ATOM 1108 N N . TYR A 1 136 ? -4.686 2.559 -13.296 1.00 93.12 136 TYR A N 1
ATOM 1109 C CA . TYR A 1 136 ? -5.895 2.221 -14.053 1.00 93.12 136 TYR A CA 1
ATOM 1110 C C . TYR A 1 136 ? -5.784 2.587 -15.527 1.00 93.12 136 TYR A C 1
ATOM 1112 O O . TYR A 1 136 ? -6.109 1.774 -16.389 1.00 93.12 136 TYR A O 1
ATOM 1120 N N . LYS A 1 137 ? -5.217 3.763 -15.821 1.00 92.50 137 LYS A N 1
ATOM 1121 C CA . LYS A 1 137 ? -4.974 4.212 -17.195 1.00 92.50 137 LYS A CA 1
ATOM 1122 C C . LYS A 1 137 ? -4.104 3.236 -17.993 1.00 92.50 137 LYS A C 1
ATOM 1124 O O . LYS A 1 137 ? -4.286 3.104 -19.197 1.00 92.50 137 LYS A O 1
ATOM 1129 N N . ILE A 1 138 ? -3.138 2.583 -17.351 1.00 91.44 138 ILE A N 1
ATOM 1130 C CA . ILE A 1 138 ? -2.254 1.613 -18.014 1.00 91.44 138 ILE A CA 1
ATOM 1131 C C . ILE A 1 138 ? -2.924 0.264 -18.184 1.00 91.44 138 ILE A C 1
ATOM 1133 O O . ILE A 1 138 ? -2.717 -0.384 -19.203 1.00 91.44 138 ILE A O 1
ATOM 1137 N N . LEU A 1 139 ? -3.707 -0.146 -17.193 1.00 90.69 139 LEU A N 1
ATOM 1138 C CA . LEU A 1 139 ? -4.427 -1.412 -17.225 1.00 90.69 139 LEU A CA 1
ATOM 1139 C C . LEU A 1 139 ? -5.687 -1.357 -18.105 1.00 90.69 139 LEU A C 1
ATOM 1141 O O . LEU A 1 139 ? -6.336 -2.379 -18.280 1.00 90.69 139 LEU A O 1
ATOM 1145 N N . GLY A 1 140 ? -6.044 -0.186 -18.646 1.00 90.38 140 GLY A N 1
ATOM 1146 C CA . GLY A 1 140 ? -7.263 -0.003 -19.438 1.00 90.38 140 GLY A CA 1
ATOM 1147 C C . GLY A 1 140 ? -8.545 -0.113 -18.607 1.00 90.38 140 GLY A C 1
ATOM 1148 O O . GLY A 1 140 ? -9.605 -0.415 -19.147 1.00 90.38 140 GLY A O 1
ATOM 1149 N N . VAL A 1 141 ? -8.456 0.110 -17.293 1.00 87.50 141 VAL A N 1
ATOM 1150 C CA . VAL A 1 141 ? -9.603 0.030 -16.383 1.00 87.50 141 VAL A CA 1
ATOM 1151 C C . VAL A 1 141 ? -10.386 1.338 -16.459 1.00 87.50 141 VAL A C 1
ATOM 1153 O O . VAL A 1 141 ? -9.824 2.416 -16.258 1.00 87.50 141 VAL A O 1
ATOM 1156 N N . THR A 1 142 ? -11.684 1.231 -16.740 1.00 74.94 142 THR A N 1
ATOM 1157 C CA . THR A 1 142 ? -12.625 2.360 -16.706 1.00 74.94 142 THR A CA 1
ATOM 1158 C C . THR A 1 142 ? -13.338 2.341 -15.356 1.00 74.94 142 THR A C 1
ATOM 1160 O O . THR A 1 142 ? -13.830 1.288 -14.957 1.00 74.94 142 THR A O 1
ATOM 1163 N N . ILE A 1 143 ? -13.345 3.471 -14.645 1.00 62.81 143 ILE A N 1
ATOM 1164 C CA . ILE A 1 143 ? -13.924 3.634 -13.298 1.00 62.81 143 ILE A CA 1
ATOM 1165 C C . ILE A 1 143 ? -14.962 4.739 -13.330 1.00 62.81 143 ILE A C 1
ATOM 1167 O O . ILE A 1 143 ? -14.655 5.780 -13.955 1.00 62.81 143 ILE A O 1
#